Protein AF-A0A7X2TVL0-F1 (afdb_monomer_lite)

Foldseek 3Di:
DDDDDDDDDDPDDPDPDDFPDKDKAWQEACDDDLADYDQATWIWIATNNATEIEFQAQALCRSVRSCVVVVHDCPRHPYYHFPDDDNRRHVNDDD

Secondary structure (DSSP, 8-state):
------------PPPPPPPS-EEEEEEE-S--SSS---SS-EEEEEETTEEEEE---SSTTHHHHHHHHHT---TT--EEE-S-S-HHHHTTS--

Structure (mmCIF, N/CA/C/O backbone):
data_AF-A0A7X2TVL0-F1
#
_entry.id   AF-A0A7X2TVL0-F1
#
loop_
_atom_site.group_PDB
_atom_site.id
_atom_site.type_symbol
_atom_site.label_atom_id
_atom_site.label_alt_id
_atom_site.label_comp_id
_atom_site.label_asym_id
_atom_site.label_entity_id
_atom_site.label_seq_id
_atom_site.pdbx_PDB_ins_code
_atom_site.Cartn_x
_atom_site.Cartn_y
_atom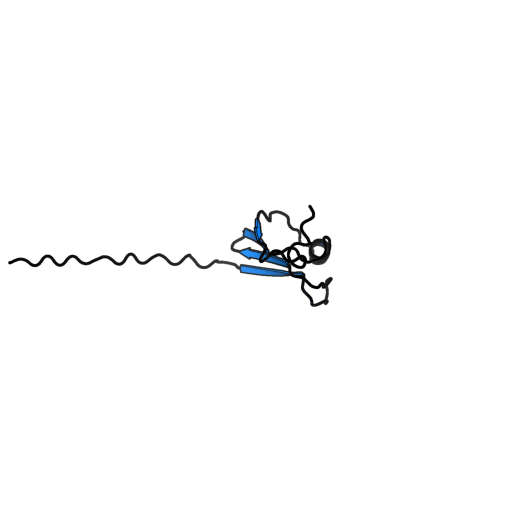_site.Cartn_z
_atom_site.occupancy
_atom_site.B_iso_or_equiv
_atom_site.auth_seq_id
_atom_site.auth_comp_id
_atom_site.auth_asym_id
_atom_site.auth_atom_id
_atom_site.pdbx_PDB_model_num
ATOM 1 N N . MET A 1 1 ? -62.031 25.059 21.418 1.00 39.31 1 MET A N 1
ATOM 2 C CA . MET A 1 1 ? -61.165 25.040 20.219 1.00 39.31 1 MET A CA 1
ATOM 3 C C . MET A 1 1 ? -59.737 24.828 20.708 1.00 39.31 1 MET A C 1
ATOM 5 O O . MET A 1 1 ? -59.179 25.747 21.285 1.00 39.31 1 MET A O 1
ATOM 9 N N . SER A 1 2 ? -59.211 23.599 20.646 1.00 40.00 2 SER A N 1
ATOM 10 C CA . SER A 1 2 ? -57.882 23.260 21.183 1.00 40.00 2 SER A CA 1
ATOM 11 C C . SER A 1 2 ? -56.957 22.921 20.022 1.00 40.00 2 SER A C 1
ATOM 13 O O . SER A 1 2 ? -57.212 21.973 19.281 1.00 40.00 2 SER A O 1
ATOM 15 N N . ILE A 1 3 ? -55.936 23.749 19.817 1.00 46.41 3 ILE A N 1
ATOM 16 C CA . ILE A 1 3 ? -54.943 23.575 18.758 1.00 46.41 3 ILE A CA 1
ATOM 17 C C . ILE A 1 3 ? -53.855 22.660 19.321 1.00 46.41 3 ILE A C 1
ATOM 19 O O . ILE A 1 3 ? -53.066 23.065 20.170 1.00 46.41 3 ILE A O 1
ATOM 23 N N . ILE A 1 4 ? -53.834 21.408 18.865 1.00 51.62 4 ILE A N 1
ATOM 24 C CA . ILE A 1 4 ? -52.774 20.447 19.183 1.00 51.62 4 ILE A CA 1
ATOM 25 C C . ILE A 1 4 ? -51.579 20.758 18.278 1.00 51.62 4 ILE A C 1
ATOM 27 O O . ILE A 1 4 ? -51.552 20.385 17.105 1.00 51.62 4 ILE A O 1
ATOM 31 N N . THR A 1 5 ? -50.573 21.440 18.814 1.00 51.59 5 THR A N 1
ATOM 32 C CA . THR A 1 5 ? -49.292 21.665 18.138 1.00 51.59 5 THR A CA 1
ATOM 33 C C . THR A 1 5 ? -48.450 20.390 18.213 1.00 51.59 5 THR A C 1
ATOM 35 O O . THR A 1 5 ? -47.820 20.092 19.227 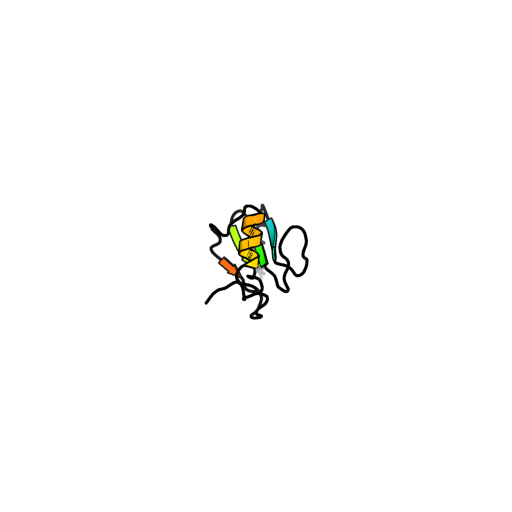1.00 51.59 5 THR A O 1
ATOM 38 N N . ARG A 1 6 ? -48.418 19.606 17.130 1.00 56.88 6 ARG A N 1
ATOM 39 C CA . ARG A 1 6 ? -47.452 18.507 16.984 1.00 56.88 6 ARG A CA 1
ATOM 40 C C . ARG A 1 6 ? -46.074 19.098 16.679 1.00 56.88 6 ARG A C 1
ATOM 42 O O . ARG A 1 6 ? -45.833 19.567 15.572 1.00 56.88 6 ARG A O 1
ATOM 49 N N . ARG A 1 7 ? -45.159 19.076 17.651 1.00 56.72 7 ARG A N 1
ATOM 50 C CA . ARG A 1 7 ? -43.734 19.333 17.394 1.00 56.72 7 ARG A CA 1
ATOM 51 C C . ARG A 1 7 ? -43.142 18.121 16.675 1.00 56.72 7 ARG A C 1
ATOM 53 O O . ARG A 1 7 ? -43.067 17.039 17.251 1.00 56.72 7 ARG A O 1
ATOM 60 N N . ALA A 1 8 ? -42.733 18.299 15.423 1.00 58.66 8 ALA A N 1
ATOM 61 C CA . ALA A 1 8 ? -41.909 17.325 14.720 1.00 58.66 8 ALA A CA 1
ATOM 62 C C . ALA A 1 8 ? -40.517 17.293 15.374 1.00 58.66 8 ALA A C 1
ATOM 64 O O . ALA A 1 8 ? -39.818 18.305 15.410 1.00 58.66 8 ALA A O 1
ATOM 65 N N . ALA A 1 9 ? -40.127 16.146 15.928 1.00 60.25 9 ALA A N 1
ATOM 66 C CA . ALA A 1 9 ? -38.776 15.933 16.426 1.00 60.25 9 ALA A CA 1
ATOM 67 C C . ALA A 1 9 ? -37.840 15.708 15.230 1.00 60.25 9 ALA A C 1
ATOM 69 O O . ALA A 1 9 ? -37.912 14.681 14.557 1.00 60.25 9 ALA A O 1
ATOM 70 N N . ILE A 1 10 ? -36.969 16.679 14.954 1.00 61.97 10 ILE A N 1
ATOM 71 C CA . ILE A 1 10 ? -35.857 16.514 14.016 1.00 61.97 10 ILE A CA 1
ATOM 72 C C . ILE A 1 10 ? -34.886 15.519 14.656 1.00 61.97 10 ILE A C 1
ATOM 74 O O . ILE A 1 10 ? -34.255 15.814 15.671 1.00 61.97 10 ILE A O 1
ATOM 78 N N . ARG A 1 11 ? -34.796 14.311 14.093 1.00 63.53 11 ARG A N 1
ATOM 79 C CA . ARG A 1 11 ? -33.838 13.292 14.526 1.00 63.53 11 ARG A CA 1
ATOM 80 C C . ARG A 1 11 ? -32.455 13.724 14.043 1.00 63.53 11 ARG A C 1
ATOM 82 O O . ARG A 1 11 ? -32.131 13.566 12.871 1.00 63.53 11 ARG A O 1
ATOM 89 N N . LEU A 1 12 ? -31.670 14.316 14.939 1.00 63.75 12 LEU A N 1
ATOM 90 C CA . LEU A 1 12 ? -30.271 14.639 14.684 1.00 63.75 12 LEU A CA 1
ATOM 91 C C . LEU A 1 12 ? -29.536 13.316 14.418 1.00 63.75 12 LEU A C 1
ATOM 93 O O . LEU A 1 12 ? -29.419 12.481 15.316 1.00 63.75 12 LEU A O 1
ATOM 97 N N . LEU A 1 13 ? -29.113 13.077 13.176 1.00 69.75 13 LEU A N 1
ATOM 98 C CA . LEU A 1 13 ? -28.253 11.938 12.868 1.00 69.75 13 LEU A CA 1
ATOM 99 C C . LEU A 1 13 ? -26.935 12.161 13.611 1.00 69.75 13 LEU A C 1
ATOM 101 O O . LEU A 1 13 ? -26.286 13.191 13.421 1.00 69.75 13 LEU A O 1
ATOM 105 N N . ALA A 1 14 ? -26.569 11.225 14.488 1.00 69.31 14 ALA A N 1
ATOM 106 C CA . ALA A 1 14 ? -25.264 11.247 15.128 1.00 69.31 14 ALA A CA 1
ATOM 107 C C . ALA A 1 14 ? -24.201 11.257 14.024 1.00 69.31 14 ALA A C 1
ATOM 109 O O . ALA A 1 14 ? -24.211 10.389 13.147 1.00 69.31 14 ALA A O 1
ATOM 110 N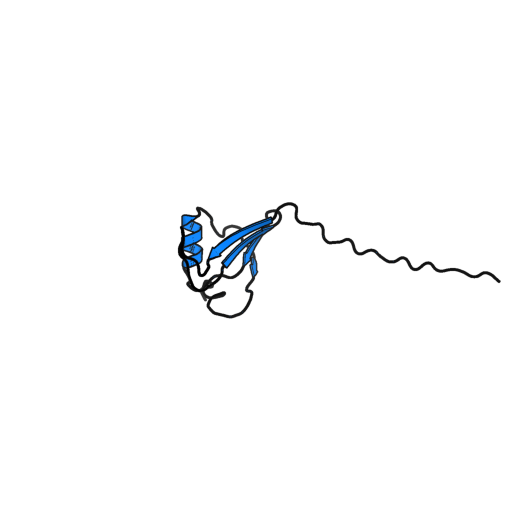 N . GLN A 1 15 ? -23.319 12.258 14.035 1.00 67.25 15 GLN A N 1
ATOM 111 C CA . GLN A 1 15 ? -22.163 12.236 13.148 1.00 67.25 15 GLN A CA 1
ATOM 112 C C . GLN A 1 15 ? -21.353 10.972 13.447 1.00 67.25 15 GLN A C 1
ATOM 114 O O . GLN A 1 15 ? -21.220 10.614 14.624 1.00 67.25 15 GLN A O 1
ATOM 119 N N . PRO A 1 16 ? -20.823 10.287 12.418 1.00 71.69 16 PRO A N 1
ATOM 120 C CA . PRO A 1 16 ? -19.908 9.187 12.657 1.00 71.69 16 PRO A CA 1
ATOM 121 C C . PRO A 1 16 ? -18.772 9.701 13.541 1.00 71.69 16 PRO A C 1
ATOM 123 O O . PRO A 1 16 ? -18.242 10.794 13.316 1.00 71.69 16 PRO A O 1
ATOM 126 N N . ALA A 1 17 ? -18.457 8.940 14.588 1.00 82.88 17 ALA A N 1
ATOM 127 C CA . ALA A 1 17 ? -17.371 9.286 15.488 1.00 82.88 17 ALA A CA 1
ATOM 128 C C . ALA A 1 17 ? -16.089 9.487 14.667 1.00 82.88 17 ALA A C 1
ATOM 130 O O . ALA A 1 17 ? -15.800 8.709 13.755 1.00 82.88 17 ALA A O 1
ATOM 131 N N . ARG A 1 18 ? -15.340 10.554 14.966 1.00 90.19 18 ARG A N 1
ATOM 132 C CA . ARG A 1 18 ? -14.029 10.758 14.345 1.00 90.19 18 ARG A CA 1
ATOM 133 C C . ARG A 1 18 ? -13.098 9.620 14.775 1.00 90.19 18 ARG A C 1
ATOM 135 O O . ARG A 1 18 ? -13.156 9.241 15.947 1.00 90.19 18 ARG A O 1
ATOM 142 N N . PRO A 1 19 ? -12.249 9.108 13.871 1.00 93.69 19 PRO A N 1
ATOM 143 C CA . PRO A 1 19 ? -11.257 8.111 14.245 1.00 93.69 19 PRO A CA 1
ATOM 144 C C . PRO A 1 19 ? -10.291 8.689 15.282 1.00 93.69 19 PRO A C 1
ATOM 146 O O . PRO A 1 19 ? -9.952 9.876 15.231 1.00 93.69 19 PRO A O 1
ATOM 149 N N . ALA A 1 20 ? -9.867 7.854 16.227 1.00 94.81 20 ALA A N 1
ATOM 150 C CA . ALA A 1 20 ? -8.926 8.236 17.274 1.00 94.81 20 ALA A CA 1
ATOM 151 C C . ALA A 1 20 ? -7.488 8.316 16.738 1.00 94.81 20 ALA A C 1
ATOM 153 O O . ALA A 1 20 ? -6.717 9.167 17.178 1.00 94.81 20 ALA A O 1
ATOM 154 N N . ALA A 1 21 ? -7.139 7.462 15.771 1.00 96.62 21 ALA A N 1
ATOM 155 C CA . ALA A 1 21 ? -5.841 7.458 15.108 1.00 96.62 21 ALA A CA 1
ATOM 156 C C . ALA A 1 21 ? -5.974 7.168 13.607 1.00 96.62 21 ALA A C 1
ATOM 158 O O . ALA A 1 21 ? -6.692 6.256 13.194 1.00 96.62 21 ALA A O 1
ATOM 159 N N . VAL A 1 22 ? -5.233 7.930 12.800 1.00 97.25 22 VAL A N 1
ATOM 160 C CA . VAL A 1 22 ? -5.119 7.742 11.350 1.00 97.25 22 VAL A CA 1
ATOM 161 C C . VAL A 1 22 ? -3.652 7.843 10.960 1.00 97.25 22 VAL A C 1
ATOM 163 O O . VAL A 1 22 ? -2.997 8.835 11.279 1.00 97.25 22 VAL A O 1
ATOM 166 N N . ASN A 1 23 ? -3.151 6.838 10.250 1.00 98.00 23 ASN A N 1
ATOM 167 C CA . ASN A 1 23 ? -1.833 6.850 9.632 1.00 98.00 23 ASN A CA 1
ATOM 168 C C . ASN A 1 23 ? -1.961 6.500 8.146 1.00 98.00 23 ASN A C 1
ATOM 170 O O . ASN A 1 23 ? -2.699 5.588 7.775 1.00 98.00 23 ASN A O 1
ATOM 174 N N . VAL A 1 24 ? -1.240 7.225 7.293 1.00 97.88 24 VAL A N 1
ATOM 175 C CA . VAL A 1 24 ? -1.178 6.959 5.853 1.00 97.88 24 VAL A CA 1
ATOM 176 C C . VAL A 1 24 ? 0.285 6.903 5.454 1.00 97.88 24 VAL A C 1
ATOM 178 O O . VAL A 1 24 ? 0.998 7.900 5.539 1.00 97.88 24 VAL A O 1
ATOM 181 N N . THR A 1 25 ? 0.727 5.733 5.008 1.00 97.38 25 THR A N 1
ATOM 182 C CA . THR A 1 25 ? 2.097 5.517 4.535 1.00 97.38 25 THR A CA 1
ATOM 183 C C . THR A 1 25 ? 2.073 5.296 3.032 1.00 97.38 25 THR A C 1
ATOM 185 O O . THR A 1 25 ? 1.469 4.338 2.556 1.00 97.38 25 THR A O 1
ATOM 188 N N . VAL A 1 26 ? 2.735 6.172 2.275 1.00 96.81 26 VAL A N 1
ATOM 189 C CA . VAL A 1 26 ? 2.880 6.009 0.822 1.00 96.81 26 VAL A CA 1
ATOM 190 C C . VAL A 1 26 ? 3.874 4.884 0.550 1.00 96.81 26 VAL A C 1
ATOM 192 O O . VAL A 1 26 ? 5.031 4.963 0.958 1.00 96.81 26 VAL A O 1
ATOM 195 N N . LEU A 1 27 ? 3.410 3.841 -0.136 1.00 96.81 27 LEU A N 1
ATOM 196 C CA . LEU A 1 27 ? 4.196 2.653 -0.470 1.00 96.81 27 LEU A CA 1
ATOM 197 C C . LEU A 1 27 ? 4.771 2.725 -1.886 1.00 96.81 27 LEU A C 1
ATOM 199 O O . LEU A 1 27 ? 5.803 2.118 -2.149 1.00 96.81 27 LEU A O 1
ATOM 203 N N . SER A 1 28 ? 4.113 3.444 -2.797 1.00 96.00 28 SER A N 1
ATOM 204 C CA . SER A 1 28 ? 4.556 3.627 -4.181 1.00 96.00 28 SER A CA 1
ATOM 205 C C . SER A 1 28 ? 4.063 4.967 -4.733 1.00 96.00 28 SER A C 1
ATOM 207 O O . SER A 1 28 ? 2.923 5.363 -4.480 1.00 96.00 28 SER A O 1
ATOM 209 N N . THR A 1 29 ? 4.929 5.686 -5.451 1.00 95.19 29 THR A N 1
ATOM 210 C CA . THR A 1 29 ? 4.619 6.945 -6.146 1.00 95.19 29 THR A CA 1
ATOM 211 C C . THR A 1 29 ? 5.663 7.237 -7.235 1.00 95.19 29 THR A C 1
ATOM 213 O O . THR A 1 29 ? 6.729 6.618 -7.263 1.00 95.19 29 THR A O 1
ATOM 216 N N . MET A 1 30 ? 5.389 8.226 -8.096 1.00 92.44 30 MET A N 1
ATOM 217 C CA . MET A 1 30 ? 6.282 8.706 -9.166 1.00 92.44 30 MET A CA 1
ATOM 218 C C . MET A 1 30 ? 7.634 9.223 -8.671 1.00 92.44 30 MET A C 1
ATOM 220 O O . MET A 1 30 ? 8.588 9.298 -9.442 1.00 92.44 30 MET A O 1
ATOM 224 N N . LEU A 1 31 ? 7.726 9.596 -7.397 1.00 86.56 31 LEU A N 1
ATOM 225 C CA . LEU A 1 31 ? 8.948 10.113 -6.801 1.00 86.56 31 LEU A CA 1
ATOM 226 C C . LEU A 1 31 ? 9.839 8.962 -6.323 1.00 86.56 31 LEU A C 1
ATOM 228 O O . LEU A 1 31 ? 9.454 8.184 -5.453 1.00 86.56 31 LEU A O 1
ATOM 232 N N . SER A 1 32 ? 11.060 8.890 -6.852 1.00 73.31 32 SER A N 1
ATOM 233 C CA . SER A 1 32 ? 12.127 8.068 -6.281 1.00 73.31 32 SER A CA 1
ATOM 234 C C . SER A 1 32 ? 12.901 8.872 -5.240 1.00 73.31 32 SER A C 1
ATOM 236 O O . SER A 1 32 ? 13.328 9.996 -5.511 1.00 73.31 32 SER A O 1
ATOM 238 N N . GLY A 1 33 ? 13.110 8.286 -4.066 1.00 81.06 33 GLY A N 1
ATOM 239 C CA . GLY A 1 33 ? 13.908 8.876 -2.994 1.00 81.06 33 GLY A CA 1
ATOM 240 C C . GLY A 1 33 ? 14.710 7.788 -2.300 1.00 81.06 33 GLY A C 1
ATOM 241 O O . GLY A 1 33 ? 15.556 7.150 -2.915 1.00 81.06 33 GLY A O 1
ATOM 242 N N . ARG A 1 34 ? 14.409 7.543 -1.022 1.00 86.44 34 ARG A N 1
ATOM 243 C CA . ARG A 1 34 ? 14.999 6.436 -0.256 1.00 86.44 34 ARG A CA 1
ATOM 244 C C . ARG A 1 34 ? 14.574 5.050 -0.762 1.00 86.44 34 ARG A C 1
ATOM 246 O O . ARG A 1 34 ? 15.313 4.102 -0.554 1.00 86.44 34 ARG A O 1
ATOM 253 N N . PHE A 1 35 ? 13.404 4.961 -1.392 1.00 92.94 35 PHE A N 1
ATOM 254 C CA . PHE A 1 35 ? 12.794 3.724 -1.877 1.00 92.94 35 PHE A CA 1
ATOM 255 C C . PHE A 1 35 ? 12.543 3.793 -3.385 1.00 92.94 35 PHE A C 1
ATOM 257 O O . PHE A 1 35 ? 12.676 4.854 -4.011 1.00 92.94 35 PHE A O 1
ATOM 264 N N . THR A 1 36 ? 12.136 2.666 -3.961 1.00 94.44 36 THR A N 1
ATOM 265 C CA . THR A 1 36 ? 11.884 2.550 -5.394 1.00 94.44 36 THR A CA 1
ATOM 266 C C . THR A 1 36 ? 10.625 3.327 -5.791 1.00 94.44 36 THR A C 1
ATOM 268 O O . THR A 1 36 ? 9.526 3.019 -5.332 1.00 94.44 36 THR A O 1
ATOM 271 N N . GLY A 1 37 ? 10.782 4.309 -6.683 1.00 94.38 37 GLY A N 1
ATOM 272 C CA . GLY A 1 37 ? 9.666 5.003 -7.332 1.00 94.38 37 GLY A CA 1
ATOM 273 C C . GLY A 1 37 ? 9.170 4.280 -8.590 1.00 94.38 37 GLY A C 1
ATOM 274 O O . GLY A 1 37 ? 9.897 3.491 -9.207 1.00 94.38 37 GLY A O 1
ATOM 275 N N . GLU A 1 38 ? 7.933 4.564 -8.990 1.00 95.12 38 GLU A N 1
ATOM 276 C CA . GLU A 1 38 ? 7.347 4.158 -10.272 1.00 95.12 38 GLU A CA 1
ATOM 277 C C . GLU A 1 38 ? 6.223 5.100 -10.700 1.00 95.12 38 GLU A C 1
ATOM 279 O O . GLU A 1 38 ? 5.595 5.748 -9.871 1.00 95.12 38 GLU A O 1
ATOM 284 N N . TRP A 1 39 ? 5.893 5.121 -11.991 1.00 96.62 39 TRP A N 1
ATOM 285 C CA . TRP A 1 39 ? 4.595 5.643 -12.411 1.00 96.62 39 TRP A CA 1
ATOM 286 C C . TRP A 1 39 ? 3.500 4.737 -11.848 1.00 96.62 39 TRP A C 1
ATOM 288 O O . TRP A 1 39 ? 3.272 3.668 -12.406 1.00 96.62 39 TRP A O 1
ATOM 298 N N . GLY A 1 40 ? 2.867 5.156 -10.755 1.00 96.06 40 GLY A N 1
ATOM 299 C CA . GLY A 1 40 ? 1.769 4.461 -10.092 1.00 96.06 40 GLY A CA 1
ATOM 300 C C . GLY A 1 40 ? 1.556 4.934 -8.666 1.00 96.06 40 GLY A C 1
ATOM 301 O O . GLY A 1 40 ? 2.242 5.846 -8.198 1.00 96.06 40 GLY A O 1
ATOM 302 N N . PHE A 1 41 ? 0.582 4.333 -7.987 1.00 97.94 41 PHE A N 1
ATOM 303 C CA . PHE A 1 41 ? 0.265 4.678 -6.606 1.00 97.94 41 PHE A CA 1
ATOM 304 C C . PHE A 1 41 ? -0.090 3.453 -5.771 1.00 97.94 41 PHE A C 1
ATOM 306 O O . PHE A 1 41 ? -0.788 2.551 -6.229 1.00 97.94 41 PHE A O 1
ATOM 313 N N . ALA A 1 42 ? 0.385 3.450 -4.527 1.00 97.81 42 ALA A N 1
ATOM 314 C CA . ALA A 1 42 ? -0.103 2.572 -3.474 1.00 97.81 42 ALA A CA 1
ATOM 315 C C . ALA A 1 42 ? 0.150 3.209 -2.104 1.00 97.81 42 ALA A C 1
ATOM 317 O O . ALA A 1 42 ? 1.191 3.843 -1.889 1.00 97.81 42 ALA A O 1
ATOM 318 N N . ALA A 1 43 ? -0.755 2.994 -1.154 1.00 98.19 43 ALA A N 1
ATOM 319 C CA . ALA A 1 43 ? -0.593 3.428 0.227 1.00 98.19 43 ALA A CA 1
ATOM 320 C C . ALA A 1 43 ? -1.158 2.409 1.224 1.00 98.19 43 ALA A C 1
ATOM 322 O O . ALA A 1 43 ? -2.189 1.785 0.981 1.00 98.19 43 ALA A O 1
ATOM 323 N N . MET A 1 44 ? -0.506 2.289 2.380 1.00 98.19 44 MET A N 1
ATOM 324 C CA . MET A 1 44 ? -1.092 1.662 3.561 1.00 98.19 44 MET A CA 1
ATOM 325 C C . MET A 1 44 ? -1.900 2.718 4.307 1.00 98.19 44 MET A C 1
ATOM 327 O O . MET A 1 44 ? -1.351 3.748 4.706 1.00 98.19 44 MET A O 1
ATOM 331 N N . VAL A 1 45 ? -3.181 2.449 4.524 1.00 98.06 45 VAL A N 1
ATOM 332 C CA . VAL A 1 45 ? -4.060 3.281 5.346 1.00 98.06 45 VAL A CA 1
ATOM 333 C C . VAL A 1 45 ? -4.392 2.515 6.619 1.00 98.06 45 VAL A C 1
ATOM 335 O O . VAL A 1 45 ? -4.981 1.435 6.563 1.00 98.06 45 VAL A O 1
ATOM 338 N N . GLU A 1 46 ? -4.024 3.077 7.768 1.00 97.44 46 GLU A N 1
ATOM 339 C CA . GLU A 1 46 ? -4.327 2.524 9.086 1.00 97.44 46 GLU A CA 1
ATOM 340 C C . GLU A 1 46 ? -5.276 3.465 9.837 1.00 97.44 46 GLU A C 1
ATOM 342 O O . GLU A 1 46 ? -4.957 4.634 10.052 1.00 97.44 46 GLU A O 1
ATOM 347 N N . ILE A 1 47 ? -6.450 2.969 10.234 1.00 96.44 47 ILE A N 1
ATOM 348 C CA . ILE A 1 47 ? -7.473 3.739 10.960 1.00 96.44 47 ILE A CA 1
ATOM 349 C C . ILE A 1 47 ? -7.915 2.924 12.169 1.00 96.44 47 ILE A C 1
ATOM 351 O O . ILE A 1 47 ? -8.468 1.836 12.005 1.00 96.44 47 ILE A O 1
ATOM 355 N N . ASP A 1 48 ? -7.670 3.433 13.377 1.00 95.44 48 ASP A N 1
ATOM 356 C CA . ASP A 1 48 ? -8.020 2.769 14.643 1.00 95.44 48 ASP A CA 1
ATOM 357 C C . ASP A 1 48 ? -7.598 1.281 14.685 1.00 95.44 48 ASP A C 1
ATOM 359 O O . ASP A 1 48 ? -8.356 0.398 15.089 1.00 95.44 48 ASP A O 1
ATOM 363 N N . GLY A 1 49 ? -6.385 0.990 14.197 1.00 93.62 49 GLY A N 1
ATOM 364 C CA . GLY A 1 49 ? -5.809 -0.360 14.139 1.00 93.62 49 GLY A CA 1
ATOM 365 C C . GLY A 1 49 ? -6.281 -1.234 12.969 1.00 93.62 49 GLY A C 1
ATOM 366 O O . GLY A 1 49 ? -5.768 -2.337 12.793 1.00 93.62 49 GLY A O 1
ATOM 367 N N . LYS A 1 50 ? -7.223 -0.767 12.141 1.00 95.00 50 LYS A N 1
ATOM 368 C CA . LYS A 1 50 ? -7.635 -1.451 10.905 1.00 95.00 50 LYS A CA 1
ATOM 369 C C . LYS A 1 50 ? -6.731 -1.040 9.757 1.00 95.00 50 LYS A C 1
ATOM 371 O O . LYS A 1 50 ? -6.454 0.146 9.610 1.00 95.00 50 LYS A O 1
ATOM 376 N N . ARG A 1 51 ? -6.336 -1.998 8.920 1.00 97.25 51 ARG A N 1
ATOM 377 C CA . ARG A 1 51 ? -5.434 -1.771 7.786 1.00 97.25 51 ARG A CA 1
ATOM 378 C C . ARG A 1 51 ? -6.136 -1.967 6.451 1.00 97.25 51 ARG A C 1
ATOM 380 O O . ARG A 1 51 ? -6.907 -2.911 6.285 1.00 97.25 51 ARG A O 1
ATOM 387 N N . ILE A 1 52 ? -5.842 -1.086 5.504 1.00 98.00 52 ILE A N 1
ATOM 388 C CA . ILE A 1 52 ? -6.335 -1.127 4.129 1.00 98.00 52 ILE A CA 1
ATOM 389 C C . ILE A 1 52 ? -5.148 -0.876 3.203 1.00 98.00 52 ILE A C 1
ATOM 391 O O . ILE A 1 52 ? -4.392 0.074 3.412 1.00 98.00 52 ILE A O 1
ATOM 395 N N . LEU A 1 53 ? -5.015 -1.696 2.162 1.00 98.31 53 LEU A N 1
ATOM 396 C CA . LEU A 1 53 ? -4.144 -1.385 1.035 1.00 98.31 53 LEU A CA 1
ATOM 397 C C . LEU A 1 53 ? -4.946 -0.569 0.020 1.00 98.31 53 LEU A C 1
ATOM 399 O O . LEU A 1 53 ? -5.978 -1.017 -0.477 1.00 98.31 53 LEU A O 1
ATOM 403 N N . PHE A 1 54 ? -4.500 0.647 -0.249 1.00 98.50 54 PHE A N 1
ATOM 404 C CA . PHE A 1 54 ? -5.136 1.557 -1.188 1.00 98.50 54 PHE A CA 1
ATOM 405 C C . PHE A 1 54 ? -4.294 1.618 -2.461 1.00 98.50 54 PHE A C 1
ATOM 407 O O . PHE A 1 54 ? -3.167 2.108 -2.414 1.00 98.50 54 PHE A O 1
ATOM 414 N N . ASP A 1 55 ? -4.837 1.112 -3.567 1.00 98.12 55 ASP A N 1
ATOM 415 C CA . ASP A 1 55 ? -4.135 0.774 -4.808 1.00 98.12 55 ASP A CA 1
ATOM 416 C C . ASP A 1 55 ? -2.928 -0.163 -4.606 1.00 98.12 55 ASP A C 1
ATOM 418 O O . ASP A 1 55 ? -2.553 -0.535 -3.494 1.00 98.12 55 ASP A O 1
ATOM 422 N N . THR A 1 56 ? -2.341 -0.619 -5.709 1.00 97.62 56 THR A N 1
ATOM 423 C CA . THR A 1 56 ? -1.302 -1.663 -5.711 1.00 97.62 56 THR A CA 1
ATOM 424 C C . THR A 1 56 ? -0.089 -1.319 -6.570 1.00 97.62 56 THR A C 1
ATOM 426 O O . THR A 1 56 ? 0.820 -2.134 -6.707 1.00 97.62 56 THR A O 1
ATOM 429 N N . GLY A 1 57 ? -0.030 -0.101 -7.108 1.00 96.75 57 GLY A N 1
ATOM 430 C CA . GLY A 1 57 ? 1.050 0.333 -7.982 1.00 96.75 57 GLY A CA 1
ATOM 431 C C . GLY A 1 57 ? 1.001 -0.309 -9.367 1.00 96.75 57 GLY A C 1
ATOM 432 O O . GLY A 1 57 ? 0.010 -0.915 -9.775 1.00 96.75 57 GLY A O 1
ATOM 433 N N . ASN A 1 58 ? 2.094 -0.140 -10.107 1.00 96.38 58 ASN A N 1
ATOM 434 C CA . ASN A 1 58 ? 2.188 -0.489 -11.527 1.00 96.38 58 ASN A CA 1
ATOM 435 C C . ASN A 1 58 ? 2.946 -1.785 -11.798 1.00 96.38 58 ASN A C 1
ATOM 437 O O . ASN A 1 58 ? 2.660 -2.490 -12.770 1.00 96.38 58 ASN A O 1
ATOM 441 N N . ARG A 1 59 ? 3.975 -2.063 -10.993 1.00 95.12 59 ARG A N 1
ATOM 442 C CA . ARG A 1 59 ? 4.807 -3.260 -11.127 1.00 95.12 59 ARG A CA 1
ATOM 443 C C . ARG A 1 59 ? 4.523 -4.210 -9.962 1.00 95.12 59 ARG A C 1
ATOM 445 O O . ARG A 1 59 ? 4.475 -3.731 -8.829 1.00 95.12 59 ARG A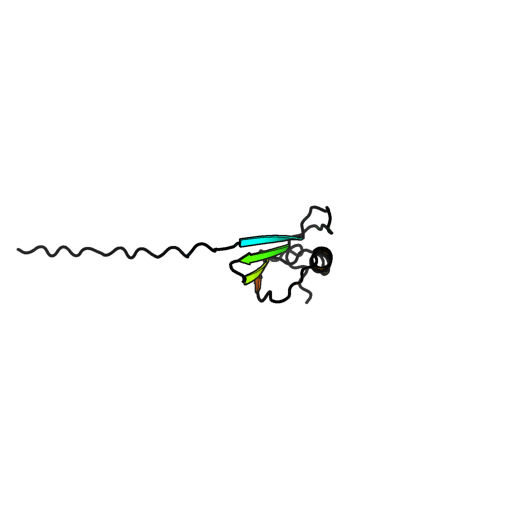 O 1
ATOM 452 N N . PRO A 1 60 ? 4.471 -5.532 -10.207 1.00 95.06 60 PRO A N 1
ATOM 453 C CA . PRO A 1 60 ? 4.180 -6.534 -9.177 1.00 95.06 60 PRO A CA 1
ATOM 454 C C . PRO A 1 60 ? 5.014 -6.406 -7.894 1.00 95.06 60 PRO A C 1
ATOM 456 O O . PRO A 1 60 ? 4.515 -6.617 -6.796 1.00 95.06 60 PRO A O 1
ATOM 459 N N . GLU A 1 61 ? 6.284 -6.015 -8.023 1.00 95.19 61 GLU A N 1
ATOM 460 C CA . GLU A 1 61 ? 7.243 -6.071 -6.917 1.00 95.19 61 GLU A CA 1
ATOM 461 C C . GLU A 1 61 ? 7.513 -4.727 -6.227 1.00 95.19 61 GLU A C 1
ATOM 463 O O . GLU A 1 61 ? 8.120 -4.725 -5.159 1.00 95.19 61 GLU A O 1
ATOM 468 N N . THR A 1 62 ? 7.105 -3.574 -6.783 1.00 96.19 62 THR A N 1
ATOM 469 C CA . THR A 1 62 ? 7.516 -2.264 -6.223 1.00 96.19 62 THR A CA 1
ATOM 470 C C . THR A 1 62 ? 7.037 -2.097 -4.784 1.00 96.19 62 THR A C 1
ATOM 472 O O . THR A 1 62 ? 7.834 -1.794 -3.898 1.00 96.19 62 THR A O 1
ATOM 475 N N . VAL A 1 63 ? 5.746 -2.341 -4.536 1.00 96.81 63 VAL A N 1
ATOM 476 C CA . VAL A 1 63 ? 5.154 -2.230 -3.195 1.00 96.81 63 VAL A CA 1
ATOM 477 C C . VAL A 1 63 ? 5.797 -3.227 -2.231 1.00 96.81 63 VAL A C 1
ATOM 479 O O . VAL A 1 63 ? 6.146 -2.858 -1.111 1.00 96.81 63 VAL A O 1
ATOM 482 N N . LEU A 1 64 ? 6.013 -4.470 -2.669 1.00 96.44 64 LEU A N 1
ATOM 483 C CA . LEU A 1 64 ? 6.611 -5.519 -1.841 1.00 96.44 64 LEU A CA 1
ATOM 484 C C . LEU A 1 64 ? 8.066 -5.200 -1.471 1.00 96.44 64 LEU A C 1
ATOM 486 O O . LEU A 1 64 ? 8.462 -5.382 -0.321 1.00 96.44 64 LEU A O 1
ATOM 490 N N . ASN A 1 65 ? 8.856 -4.686 -2.413 1.00 96.56 65 ASN A N 1
ATOM 491 C CA . ASN A 1 65 ? 10.234 -4.267 -2.162 1.00 96.56 65 ASN A CA 1
ATOM 492 C C . ASN A 1 65 ? 10.293 -3.078 -1.201 1.00 96.56 65 ASN A C 1
ATOM 494 O O . ASN A 1 65 ? 11.038 -3.121 -0.223 1.00 96.56 65 ASN A O 1
ATOM 498 N N . ASN A 1 66 ? 9.449 -2.068 -1.413 1.00 97.12 66 ASN A N 1
ATOM 499 C CA . ASN A 1 66 ? 9.407 -0.897 -0.544 1.00 97.12 66 ASN A CA 1
ATOM 500 C C . ASN A 1 66 ? 8.980 -1.268 0.885 1.00 97.12 66 ASN A C 1
ATOM 502 O O . ASN A 1 66 ? 9.600 -0.807 1.839 1.00 97.12 66 ASN A O 1
ATOM 506 N N . LEU A 1 67 ? 8.002 -2.164 1.057 1.00 97.00 67 LEU A N 1
ATOM 507 C CA . LEU A 1 67 ? 7.619 -2.686 2.375 1.00 97.00 67 LEU A CA 1
ATOM 508 C C . LEU A 1 67 ? 8.788 -3.388 3.081 1.00 97.00 67 LEU A C 1
ATOM 510 O O . LEU A 1 67 ? 9.053 -3.098 4.249 1.00 97.00 67 LEU A O 1
ATOM 514 N N . ARG A 1 68 ? 9.541 -4.244 2.373 1.00 97.06 68 ARG A N 1
ATOM 515 C CA . ARG A 1 68 ? 10.738 -4.908 2.926 1.00 97.06 68 ARG A CA 1
ATOM 516 C C . ARG A 1 68 ? 11.775 -3.890 3.405 1.00 97.06 68 ARG A C 1
ATOM 518 O O . ARG A 1 68 ? 12.280 -4.01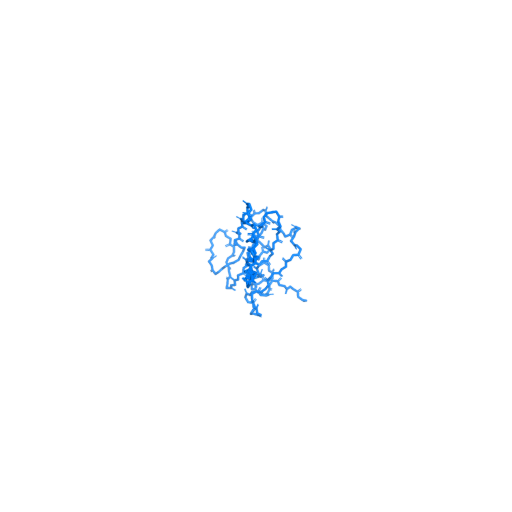3 4.520 1.00 97.06 68 ARG A O 1
ATOM 525 N N . GLU A 1 69 ? 12.064 -2.865 2.606 1.00 96.25 69 GLU A N 1
ATOM 526 C CA . GLU A 1 69 ? 13.018 -1.806 2.968 1.00 96.25 69 GLU A CA 1
ATOM 527 C C . GLU A 1 69 ? 12.524 -0.932 4.135 1.00 96.25 69 GLU A C 1
ATOM 529 O O . GLU A 1 69 ? 13.315 -0.504 4.982 1.00 96.25 69 GLU A O 1
ATOM 534 N N . MET A 1 70 ? 11.209 -0.709 4.224 1.00 95.94 70 MET A N 1
ATOM 535 C CA . MET A 1 70 ? 10.550 -0.024 5.340 1.00 95.94 70 MET A CA 1
ATOM 536 C C . MET A 1 70 ? 10.438 -0.889 6.605 1.00 95.94 70 MET A C 1
ATOM 538 O O . MET A 1 70 ? 10.063 -0.366 7.653 1.00 95.94 70 MET A O 1
ATOM 542 N N . LYS A 1 71 ? 10.786 -2.184 6.540 1.00 96.81 71 LYS A N 1
ATOM 543 C CA . LYS A 1 71 ? 10.557 -3.178 7.605 1.00 96.81 71 LYS A CA 1
ATOM 544 C C . LYS A 1 71 ? 9.073 -3.293 7.988 1.00 96.81 71 LYS A C 1
ATOM 546 O O . LYS A 1 71 ? 8.730 -3.390 9.164 1.00 96.81 71 LYS A O 1
ATOM 551 N N . MET A 1 72 ? 8.208 -3.262 6.980 1.00 95.94 72 MET A N 1
ATOM 552 C CA . MET A 1 72 ? 6.757 -3.418 7.069 1.00 95.94 72 MET A CA 1
ATOM 553 C C . MET A 1 72 ? 6.310 -4.633 6.242 1.00 95.94 72 MET A C 1
ATOM 555 O O . MET A 1 72 ? 7.053 -5.136 5.400 1.00 95.94 72 MET A O 1
ATOM 559 N N . ASP A 1 73 ? 5.079 -5.090 6.453 1.00 95.56 73 ASP A N 1
ATOM 560 C CA . ASP A 1 73 ? 4.448 -6.146 5.663 1.00 95.56 73 ASP A CA 1
ATOM 561 C C . ASP A 1 73 ? 2.964 -5.828 5.397 1.00 95.56 73 ASP A C 1
ATOM 563 O O . ASP A 1 73 ? 2.421 -4.826 5.869 1.00 95.56 73 ASP A O 1
ATOM 567 N N . LEU A 1 74 ? 2.315 -6.677 4.597 1.00 94.69 74 LEU A N 1
ATOM 568 C CA . LEU A 1 74 ? 0.865 -6.645 4.376 1.00 94.69 74 LEU A CA 1
ATOM 569 C C . LEU A 1 74 ? 0.117 -7.610 5.314 1.00 94.69 74 LEU A C 1
ATOM 571 O O . LEU A 1 74 ? -1.049 -7.931 5.069 1.00 94.69 74 LEU A O 1
ATOM 575 N N . ALA A 1 75 ? 0.757 -8.111 6.376 1.00 93.06 75 ALA A N 1
ATOM 576 C CA . ALA A 1 75 ? 0.092 -9.016 7.300 1.00 93.06 75 ALA A CA 1
ATOM 577 C C . ALA A 1 75 ? -1.050 -8.277 8.015 1.00 93.06 75 ALA A C 1
ATOM 579 O O . ALA A 1 75 ? -0.904 -7.152 8.505 1.00 93.06 75 ALA A O 1
ATOM 580 N N . GLY A 1 76 ? -2.223 -8.914 8.050 1.00 90.81 76 GLY A N 1
ATOM 581 C CA . GLY A 1 76 ? -3.419 -8.325 8.650 1.00 90.81 76 GLY A CA 1
ATOM 582 C C . GLY A 1 76 ? -4.049 -7.190 7.836 1.00 90.81 76 GLY A C 1
ATOM 583 O O . GLY A 1 76 ? -4.759 -6.373 8.417 1.00 90.81 76 GLY A O 1
ATOM 584 N N . VAL A 1 77 ? -3.813 -7.127 6.519 1.00 95.50 77 VAL A N 1
ATOM 585 C CA . VAL A 1 77 ? -4.528 -6.228 5.595 1.00 95.50 77 VAL A CA 1
ATOM 586 C C . VAL A 1 77 ? -5.653 -7.003 4.892 1.00 95.50 77 VAL A C 1
ATOM 588 O O . VAL A 1 77 ? -5.416 -7.620 3.856 1.00 95.50 77 VAL A O 1
ATOM 591 N N . PRO A 1 78 ? -6.883 -7.028 5.439 1.00 93.25 78 PRO A N 1
ATOM 592 C CA . PRO A 1 78 ? -7.979 -7.821 4.876 1.00 93.25 78 PRO A CA 1
ATOM 593 C C . PRO A 1 78 ? -8.615 -7.193 3.631 1.00 93.25 78 PRO A C 1
ATOM 595 O O . PRO A 1 78 ? -9.361 -7.867 2.923 1.00 93.25 78 PRO A O 1
ATOM 598 N N . SER A 1 79 ? -8.368 -5.905 3.390 1.00 95.31 79 SER A N 1
ATOM 599 C CA . SER A 1 79 ? -9.094 -5.119 2.398 1.00 95.31 79 SER A CA 1
ATOM 600 C C . SER A 1 79 ? -8.139 -4.403 1.458 1.00 95.31 79 SER A C 1
ATOM 602 O O . SER A 1 79 ? -7.205 -3.730 1.901 1.00 95.31 79 SER A O 1
ATOM 604 N N . VAL A 1 80 ? -8.444 -4.489 0.164 1.00 96.88 80 VAL A N 1
ATOM 605 C CA . VAL A 1 80 ? -7.822 -3.687 -0.889 1.00 96.88 80 VAL A CA 1
ATOM 606 C C . VAL A 1 80 ? -8.887 -2.768 -1.479 1.00 96.88 80 VAL A C 1
ATOM 608 O O . VAL A 1 80 ? -9.988 -3.220 -1.795 1.00 96.88 80 VAL A O 1
ATOM 611 N N . ILE A 1 81 ? -8.574 -1.484 -1.619 1.00 98.12 81 ILE A N 1
ATOM 612 C CA . ILE A 1 81 ? -9.396 -0.517 -2.350 1.00 98.12 81 ILE A CA 1
ATOM 613 C C . ILE A 1 81 ? -8.641 -0.151 -3.618 1.00 98.12 81 ILE A C 1
ATOM 615 O O . ILE A 1 81 ? -7.503 0.294 -3.533 1.00 98.12 81 ILE A O 1
ATOM 619 N N . LEU A 1 82 ? -9.280 -0.316 -4.773 1.00 97.94 82 LEU A N 1
ATOM 620 C CA . LEU A 1 82 ? -8.755 0.141 -6.056 1.00 97.94 82 LEU A CA 1
ATOM 621 C C . LEU A 1 82 ? -9.516 1.398 -6.461 1.00 97.94 82 LEU A C 1
ATOM 623 O O . LEU A 1 82 ? -10.746 1.384 -6.531 1.00 97.94 82 LEU A O 1
ATOM 627 N N . THR A 1 83 ? -8.799 2.484 -6.714 1.00 98.00 83 THR A N 1
ATOM 628 C CA . THR A 1 83 ? -9.395 3.764 -7.108 1.00 98.00 83 THR A CA 1
ATOM 629 C C . THR A 1 83 ? -10.026 3.692 -8.489 1.00 98.00 83 THR A C 1
ATOM 631 O O . THR A 1 83 ? -11.116 4.217 -8.705 1.00 98.00 83 THR A O 1
ATOM 634 N N . HIS A 1 84 ? -9.336 3.049 -9.429 1.00 97.94 84 HIS A N 1
ATOM 635 C CA . HIS A 1 84 ? -9.777 2.832 -10.799 1.00 97.94 84 HIS A CA 1
ATOM 636 C C . HIS A 1 84 ? -8.964 1.708 -11.457 1.00 97.94 84 HIS A C 1
ATOM 638 O O . HIS A 1 84 ? -8.080 1.112 -10.850 1.00 97.94 84 HIS A O 1
ATOM 644 N N . HIS A 1 85 ? -9.293 1.396 -12.709 1.00 96.25 85 HIS A N 1
ATOM 645 C CA . HIS A 1 85 ? -8.831 0.191 -13.401 1.00 96.25 85 HIS A CA 1
ATOM 646 C C . HIS A 1 85 ? -7.494 0.341 -14.143 1.00 96.25 85 HIS A C 1
ATOM 648 O O . HIS A 1 85 ? -7.089 -0.587 -14.842 1.00 96.25 85 HIS A O 1
ATOM 654 N N . HIS A 1 86 ? -6.823 1.493 -14.067 1.00 97.69 86 HIS A N 1
ATOM 655 C CA . HIS A 1 86 ? -5.567 1.653 -14.792 1.00 97.69 86 HIS A CA 1
ATOM 656 C C . HIS A 1 86 ? -4.465 0.782 -14.186 1.00 97.69 86 HIS A C 1
ATOM 658 O O . HIS A 1 86 ? -4.444 0.473 -12.988 1.00 97.69 86 HIS A O 1
ATOM 664 N N . ARG A 1 87 ? -3.535 0.362 -15.047 1.00 96.00 87 ARG A N 1
ATOM 665 C CA . ARG A 1 87 ? -2.452 -0.556 -14.684 1.00 96.00 87 ARG A CA 1
ATOM 666 C C . ARG A 1 87 ? -1.568 0.005 -13.577 1.00 96.00 87 ARG A C 1
ATOM 668 O O . ARG A 1 87 ? -1.083 -0.752 -12.753 1.00 96.00 87 ARG A O 1
ATOM 675 N N . ASP A 1 88 ? -1.391 1.313 -13.522 1.00 97.19 88 ASP A N 1
ATOM 676 C CA . ASP A 1 88 ? -0.556 1.986 -12.538 1.00 97.19 88 ASP A CA 1
ATOM 677 C C . ASP A 1 88 ? -1.153 2.036 -11.116 1.00 97.19 88 ASP A C 1
ATOM 679 O O . ASP A 1 88 ? -0.483 2.455 -10.171 1.00 97.19 88 ASP A O 1
ATOM 683 N N . HIS A 1 89 ? -2.371 1.513 -10.956 1.00 97.75 89 HIS A N 1
ATOM 684 C CA . HIS A 1 89 ? -3.068 1.326 -9.681 1.00 97.75 89 HIS A CA 1
ATOM 685 C C . HIS A 1 89 ? -3.374 -0.150 -9.379 1.00 97.75 89 HIS A C 1
ATOM 687 O O . HIS A 1 89 ? -3.569 -0.530 -8.223 1.00 97.75 89 HIS A O 1
ATOM 693 N N . THR A 1 90 ? -3.414 -0.998 -10.407 1.00 97.38 90 THR A N 1
ATOM 694 C CA . THR A 1 90 ? -3.859 -2.401 -10.323 1.00 97.38 90 THR A CA 1
ATOM 695 C C . THR A 1 90 ? -2.754 -3.414 -10.620 1.00 97.38 90 THR A C 1
ATOM 697 O O . THR A 1 90 ? -2.936 -4.602 -10.379 1.00 97.38 90 THR A O 1
ATOM 700 N N . GLY A 1 91 ? -1.603 -2.971 -11.129 1.00 96.06 91 GLY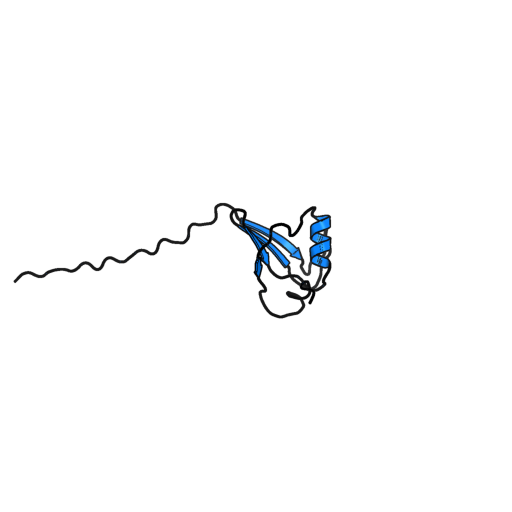 A N 1
ATOM 701 C CA . GLY A 1 91 ? -0.536 -3.829 -11.642 1.00 96.06 91 GLY A CA 1
ATOM 702 C C . GLY A 1 91 ? 0.220 -4.621 -10.577 1.00 96.06 91 GLY A C 1
ATOM 703 O O . GLY A 1 91 ? 0.961 -5.540 -10.925 1.00 96.06 91 GLY A O 1
ATOM 704 N N . GLY A 1 92 ? 0.038 -4.286 -9.296 1.00 94.81 92 GLY A N 1
ATOM 705 C CA . GLY A 1 92 ? 0.521 -5.085 -8.169 1.00 94.81 92 GLY A CA 1
ATOM 706 C C . GLY A 1 92 ? -0.332 -6.320 -7.869 1.00 94.81 92 GLY A C 1
ATOM 707 O O . GLY A 1 92 ? 0.137 -7.233 -7.193 1.00 94.81 92 GLY A O 1
ATOM 708 N N . LEU A 1 93 ? -1.571 -6.378 -8.371 1.00 92.56 93 LEU A N 1
ATOM 709 C CA . LEU A 1 93 ? -2.399 -7.577 -8.284 1.00 92.56 93 LEU A CA 1
ATOM 710 C C . LEU A 1 93 ? -1.961 -8.561 -9.369 1.00 92.56 93 LEU A C 1
ATOM 712 O O . LEU A 1 93 ? -2.194 -8.347 -10.557 1.00 92.56 93 LEU A O 1
ATOM 716 N N . VAL A 1 94 ? -1.311 -9.645 -8.953 1.00 77.50 94 VAL A N 1
ATOM 717 C CA . VAL A 1 94 ? -0.975 -10.757 -9.845 1.00 77.50 94 VAL A CA 1
ATOM 718 C C . VAL A 1 94 ? -2.216 -11.634 -9.998 1.00 77.50 94 VAL A C 1
ATOM 720 O O . VAL A 1 94 ? -2.730 -12.154 -9.007 1.00 77.50 94 VAL A O 1
ATOM 723 N N . THR A 1 95 ? -2.707 -11.758 -11.228 1.00 54.22 95 THR A N 1
ATOM 724 C CA . THR A 1 95 ? -3.737 -12.731 -11.627 1.00 54.22 95 THR A CA 1
ATOM 725 C C . THR A 1 95 ? -3.107 -14.018 -12.119 1.00 54.22 95 THR A C 1
ATOM 727 O O . THR A 1 95 ? -2.126 -13.898 -12.891 1.00 54.22 95 THR A O 1
#

Sequence (95 aa):
MSIITRRAAIRLLAQPARPAAVNVTVLSTMLSGRFTGEWGFAAMVEIDGKRILFDTGNRPETVLNNLREMKMDLAGVPSVILTHHHRDHTGGLVT

Radius of gyration: 21.58 Å; chains: 1; bounding box: 76×38×36 Å

pLDDT: mean 88.34, std 15.36, range [39.31, 98.5]